Protein AF-A0A971HFI5-F1 (afdb_monomer)

Mean predicted aligned error: 2.81 Å

Sequence (65 aa):
KNITCYPG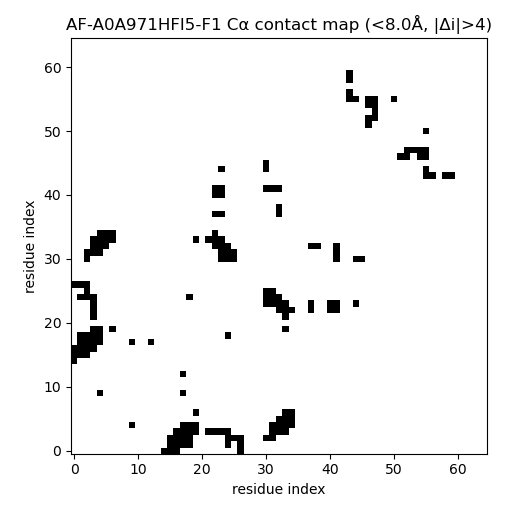CEDMMAGAICQTDKSVVKAKGLITARAPGSAIEFGLSLLSHIAGEEVAEAVRSELVI

Foldseek 3Di:
DEFAEEPPCVVVPVPHDHDPPDQWDDDDVDIYGYDPVSVLVSVLVVCCVPVNNVRSVVVVVPDPD

pLDDT: mean 95.34, std 4.18, range [74.62, 98.25]

Structure (mmCIF, N/CA/C/O backbone):
data_AF-A0A971HFI5-F1
#
_entry.id   AF-A0A971HFI5-F1
#
loop_
_atom_site.group_PDB
_atom_site.id
_atom_site.type_symbol
_atom_site.label_atom_id
_atom_site.label_alt_id
_atom_site.label_comp_id
_atom_site.label_asym_id
_atom_site.label_entity_id
_atom_site.label_seq_id
_atom_site.pdbx_PDB_ins_code
_atom_site.Cartn_x
_atom_site.Cartn_y
_atom_site.Cartn_z
_atom_site.occupancy
_atom_site.B_iso_or_equiv
_atom_site.auth_seq_id
_atom_site.auth_comp_id
_atom_site.auth_asym_id
_atom_site.auth_atom_id
_atom_site.pdbx_PDB_model_num
ATOM 1 N N . LYS A 1 1 ? -0.196 4.506 -17.210 1.00 85.50 1 LYS A N 1
ATOM 2 C CA . LYS A 1 1 ? -0.845 4.604 -15.871 1.00 85.50 1 LYS A CA 1
ATOM 3 C C . LYS A 1 1 ? 0.255 4.768 -14.829 1.00 85.50 1 LYS A C 1
ATOM 5 O O . LYS A 1 1 ? 1.277 4.120 -15.001 1.00 85.50 1 LYS A O 1
ATOM 10 N N . ASN A 1 2 ? 0.073 5.610 -13.810 1.00 94.62 2 ASN A N 1
ATOM 11 C CA . ASN A 1 2 ? 1.036 5.711 -12.707 1.00 94.62 2 ASN A CA 1
ATOM 12 C C . ASN A 1 2 ? 0.806 4.546 -11.744 1.00 94.62 2 ASN A C 1
ATOM 14 O O . ASN A 1 2 ? -0.322 4.369 -11.287 1.00 94.62 2 ASN A O 1
ATOM 18 N N . ILE A 1 3 ? 1.841 3.761 -11.473 1.00 96.12 3 ILE A N 1
ATOM 19 C CA . ILE A 1 3 ? 1.801 2.615 -10.553 1.00 96.12 3 ILE A CA 1
ATOM 20 C C . ILE A 1 3 ? 3.103 2.555 -9.759 1.00 96.12 3 ILE A C 1
ATOM 22 O O . ILE A 1 3 ? 4.009 3.339 -10.007 1.00 96.12 3 ILE A O 1
ATOM 26 N N 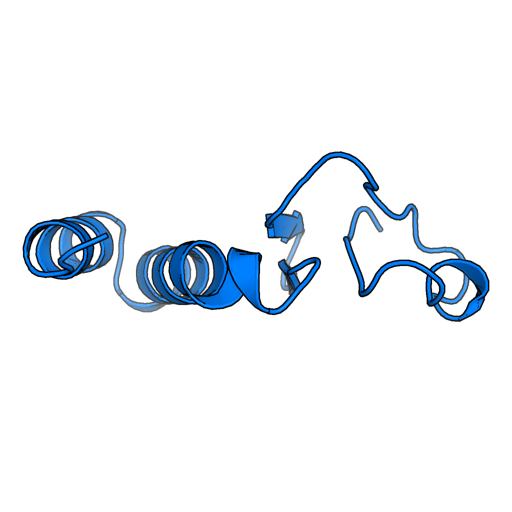. THR A 1 4 ? 3.231 1.603 -8.848 1.00 97.25 4 THR A N 1
ATOM 27 C CA . THR A 1 4 ? 4.530 1.142 -8.348 1.00 97.25 4 THR A CA 1
ATOM 28 C C . THR A 1 4 ? 4.582 -0.386 -8.416 1.00 97.25 4 THR A C 1
ATOM 30 O O . THR A 1 4 ? 3.551 -1.034 -8.608 1.00 97.25 4 THR A O 1
ATOM 33 N N . CYS A 1 5 ? 5.772 -0.963 -8.317 1.00 96.44 5 CYS A N 1
ATOM 34 C CA . CYS A 1 5 ? 6.001 -2.404 -8.348 1.00 96.44 5 CYS A CA 1
ATOM 35 C C . CYS A 1 5 ? 7.256 -2.755 -7.542 1.00 96.44 5 CYS A C 1
ATOM 37 O O . CYS A 1 5 ? 7.963 -1.865 -7.068 1.00 96.44 5 CYS A O 1
ATOM 39 N N . TYR A 1 6 ? 7.552 -4.050 -7.423 1.00 96.81 6 TYR A N 1
ATOM 40 C CA . TYR A 1 6 ? 8.793 -4.512 -6.806 1.00 96.81 6 TYR A CA 1
ATOM 41 C C . TYR A 1 6 ? 10.034 -3.914 -7.488 1.00 96.81 6 TYR A C 1
ATOM 43 O O . TYR A 1 6 ? 10.054 -3.860 -8.721 1.00 96.81 6 TYR A O 1
ATOM 51 N N . PRO A 1 7 ? 11.052 -3.452 -6.726 1.00 96.25 7 PRO A N 1
ATOM 52 C CA . PRO A 1 7 ? 12.289 -2.951 -7.314 1.00 96.25 7 PRO A CA 1
ATOM 53 C C . PRO A 1 7 ? 12.944 -3.996 -8.224 1.00 96.25 7 PRO A C 1
ATOM 55 O O . PRO A 1 7 ? 13.168 -5.132 -7.807 1.00 96.25 7 PRO A O 1
ATOM 58 N N . GLY A 1 8 ? 13.255 -3.613 -9.459 1.00 95.81 8 GLY A N 1
ATOM 59 C CA . GLY A 1 8 ? 13.778 -4.507 -10.497 1.00 95.81 8 GLY A CA 1
ATOM 60 C C . GLY A 1 8 ? 12.701 -5.142 -11.384 1.00 95.81 8 GLY A C 1
ATOM 61 O O . GLY A 1 8 ? 13.030 -5.924 -12.271 1.00 95.81 8 GLY A O 1
ATOM 62 N N . CYS A 1 9 ? 11.418 -4.841 -11.162 1.00 95.19 9 CYS A N 1
ATOM 63 C CA . CYS A 1 9 ? 10.311 -5.294 -12.009 1.00 95.19 9 CYS A CA 1
ATOM 64 C C . CYS A 1 9 ? 9.767 -4.208 -12.950 1.00 95.19 9 CYS A C 1
ATOM 66 O O . CYS A 1 9 ? 8.781 -4.455 -13.645 1.00 95.19 9 CYS A O 1
ATOM 68 N N . GLU A 1 10 ? 10.371 -3.019 -12.979 1.00 94.38 10 GLU A N 1
ATOM 69 C CA . GLU A 1 10 ? 9.860 -1.847 -13.696 1.00 94.38 10 GLU A CA 1
ATOM 70 C C . GLU A 1 10 ? 9.705 -2.108 -15.201 1.00 94.38 10 GLU A C 1
ATOM 72 O O . GLU A 1 10 ? 8.664 -1.784 -15.778 1.00 94.38 10 GLU A O 1
ATOM 77 N N . ASP A 1 11 ? 10.678 -2.788 -15.812 1.00 93.12 11 ASP A N 1
ATOM 78 C CA . ASP A 1 11 ? 10.678 -3.106 -17.247 1.00 93.12 11 ASP A CA 1
ATOM 79 C C . ASP A 1 11 ? 9.547 -4.069 -17.656 1.00 93.12 11 ASP A C 1
ATOM 81 O O . ASP A 1 11 ? 9.158 -4.128 -18.823 1.00 93.12 11 ASP A O 1
ATOM 85 N N . MET A 1 12 ? 8.960 -4.798 -16.701 1.00 93.06 12 MET A N 1
ATOM 86 C CA . MET A 1 12 ? 7.861 -5.737 -16.956 1.00 93.06 12 MET A CA 1
ATOM 87 C C . MET A 1 12 ? 6.481 -5.062 -16.989 1.00 93.06 12 MET A C 1
ATOM 89 O O . MET A 1 12 ? 5.484 -5.710 -17.307 1.00 93.06 12 MET A O 1
ATOM 93 N N . MET A 1 13 ? 6.381 -3.770 -16.664 1.00 90.62 13 MET A N 1
ATOM 94 C CA . MET A 1 13 ? 5.097 -3.094 -16.422 1.00 90.62 13 MET A CA 1
ATOM 95 C C . MET A 1 13 ? 4.437 -2.487 -17.676 1.00 90.62 13 MET A C 1
ATOM 97 O O . MET A 1 13 ? 3.584 -1.604 -17.565 1.00 90.62 13 MET A O 1
ATOM 101 N N . ALA A 1 14 ? 4.798 -2.966 -18.872 1.00 86.19 14 ALA A N 1
ATOM 102 C CA . ALA A 1 14 ? 4.094 -2.725 -20.140 1.00 86.19 14 ALA A CA 1
ATOM 103 C C . ALA A 1 14 ? 3.686 -1.252 -20.399 1.00 86.19 14 ALA A C 1
ATOM 105 O O . ALA A 1 14 ? 2.523 -0.943 -20.667 1.00 86.19 14 ALA A O 1
ATOM 106 N N . GLY A 1 15 ? 4.642 -0.321 -20.299 1.00 86.19 15 GLY A N 1
ATOM 107 C CA . GLY A 1 15 ? 4.413 1.108 -20.569 1.00 86.19 15 GLY A CA 1
ATOM 108 C C . GLY A 1 15 ? 3.710 1.874 -19.441 1.00 86.19 15 GLY A C 1
ATOM 109 O O . GLY A 1 15 ? 3.287 3.020 -19.625 1.00 86.19 15 GLY A O 1
ATOM 110 N N . ALA A 1 16 ? 3.556 1.271 -18.262 1.00 92.56 16 ALA A N 1
ATOM 111 C CA . ALA A 1 16 ? 3.202 2.011 -17.063 1.00 92.56 16 ALA A CA 1
ATOM 112 C C . ALA A 1 16 ? 4.369 2.899 -16.593 1.00 92.56 16 ALA A C 1
ATOM 114 O O . ALA A 1 16 ? 5.535 2.614 -16.847 1.00 92.56 16 ALA A O 1
ATOM 115 N N . ILE A 1 17 ? 4.040 3.987 -15.896 1.00 94.44 17 ILE A N 1
ATOM 116 C CA . ILE A 1 17 ? 5.032 4.874 -15.285 1.00 94.44 17 ILE A CA 1
ATOM 117 C C . ILE A 1 17 ? 5.191 4.415 -13.837 1.00 94.44 17 ILE A C 1
ATOM 119 O O . ILE A 1 17 ? 4.335 4.705 -12.993 1.00 94.44 17 ILE A O 1
ATOM 123 N N . CYS A 1 18 ? 6.260 3.668 -13.567 1.00 95.81 18 CYS A N 1
ATOM 124 C CA . CYS A 1 18 ? 6.573 3.185 -12.227 1.00 95.81 18 CYS A CA 1
ATOM 125 C C . CYS A 1 18 ? 7.114 4.318 -11.349 1.00 95.81 18 CYS A C 1
ATOM 127 O O . CYS A 1 18 ? 8.108 4.963 -11.667 1.00 95.81 18 CYS A O 1
ATOM 129 N N . GLN A 1 19 ? 6.442 4.558 -10.229 1.00 96.62 19 GLN A N 1
ATOM 130 C CA . GLN A 1 19 ? 6.855 5.467 -9.171 1.00 96.62 19 GLN A CA 1
ATOM 131 C C . GLN A 1 19 ? 7.804 4.705 -8.243 1.00 96.62 19 GLN A C 1
ATOM 133 O O . GLN A 1 19 ? 7.377 3.848 -7.463 1.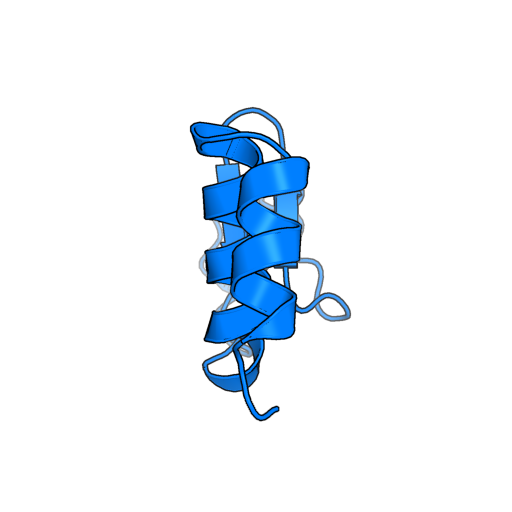00 96.62 19 GLN A O 1
ATOM 138 N N . THR A 1 20 ? 9.095 4.993 -8.357 1.00 95.25 20 THR A N 1
ATOM 139 C CA . THR A 1 20 ? 10.167 4.310 -7.619 1.00 95.25 20 THR A CA 1
ATOM 140 C C . THR A 1 20 ? 10.478 4.967 -6.275 1.00 95.25 20 THR A C 1
ATOM 142 O O . THR A 1 20 ? 11.365 4.519 -5.564 1.00 95.25 20 THR A O 1
ATOM 145 N N . ASP A 1 21 ? 9.761 6.015 -5.893 1.00 95.19 21 ASP A N 1
ATOM 146 C CA . ASP A 1 21 ? 9.907 6.751 -4.633 1.00 95.19 21 ASP A CA 1
ATOM 147 C C . ASP A 1 21 ? 8.713 6.549 -3.686 1.00 95.19 21 ASP A C 1
ATOM 149 O O . ASP A 1 21 ? 8.750 6.977 -2.536 1.00 95.19 21 ASP A O 1
ATOM 153 N N . LYS A 1 22 ? 7.659 5.861 -4.144 1.00 96.88 22 LYS A N 1
ATOM 154 C CA . LYS A 1 22 ? 6.406 5.682 -3.401 1.00 96.88 22 LYS A CA 1
ATOM 155 C C . LYS A 1 22 ? 6.204 4.241 -2.967 1.00 96.88 22 LYS A C 1
ATOM 157 O O . LYS A 1 22 ? 6.298 3.325 -3.779 1.00 96.88 22 LYS A O 1
ATOM 162 N N . SER A 1 23 ? 5.844 4.059 -1.700 1.00 96.94 23 SER A N 1
ATOM 163 C CA . SER A 1 23 ? 5.455 2.770 -1.120 1.00 96.94 23 SER A CA 1
ATOM 164 C C . SER A 1 23 ? 4.147 2.236 -1.705 1.00 96.94 23 SER A C 1
ATOM 166 O O . SER A 1 23 ? 4.030 1.045 -1.982 1.00 96.94 23 SER A O 1
ATOM 168 N N . VAL A 1 24 ? 3.168 3.125 -1.910 1.00 98.06 24 VAL A N 1
ATOM 169 C CA . VAL A 1 24 ? 1.836 2.818 -2.445 1.00 98.06 24 VAL A CA 1
ATOM 170 C C . VAL A 1 24 ? 1.439 3.884 -3.461 1.00 98.06 24 VAL A C 1
ATOM 172 O O . VAL A 1 24 ? 1.663 5.077 -3.258 1.00 98.06 24 VAL A O 1
ATOM 175 N N . VAL A 1 25 ? 0.815 3.463 -4.559 1.00 97.94 25 VAL A N 1
ATOM 176 C CA . VAL A 1 25 ? 0.263 4.355 -5.586 1.00 97.94 25 VAL A CA 1
ATOM 177 C C . VAL A 1 25 ? -1.202 4.006 -5.810 1.00 97.94 25 VAL A C 1
ATOM 179 O O . VAL A 1 25 ? -1.532 2.860 -6.114 1.00 97.94 25 VAL A O 1
ATOM 182 N N . LYS A 1 26 ? -2.076 5.010 -5.679 1.00 96.88 26 LYS A N 1
ATOM 183 C CA . LYS A 1 26 ? -3.501 4.928 -6.021 1.00 96.88 26 LYS A CA 1
ATOM 184 C C . LYS A 1 26 ? -3.709 5.542 -7.410 1.00 96.88 26 LYS A C 1
ATOM 186 O O . LYS A 1 26 ? -3.401 6.710 -7.636 1.00 96.88 26 LYS A O 1
ATOM 191 N N . ALA A 1 27 ? -4.234 4.756 -8.338 1.00 92.25 27 ALA A N 1
ATOM 192 C CA . ALA A 1 27 ? -4.651 5.171 -9.672 1.00 92.25 27 ALA A CA 1
ATOM 193 C C . ALA A 1 27 ? -6.127 4.810 -9.891 1.00 92.25 27 ALA A C 1
ATOM 195 O O . ALA A 1 27 ? -6.744 4.115 -9.085 1.00 92.25 27 ALA A O 1
ATOM 196 N N . LYS A 1 28 ? -6.721 5.275 -10.997 1.00 88.25 28 LYS A N 1
ATOM 197 C CA . LYS A 1 28 ? -8.127 4.980 -11.311 1.00 88.25 28 LYS A CA 1
ATOM 198 C C . LYS A 1 28 ? -8.348 3.463 -11.415 1.00 88.25 28 LYS A C 1
ATOM 200 O O . LYS A 1 28 ? -7.921 2.847 -12.392 1.00 88.25 28 LYS A O 1
ATOM 205 N N . GLY A 1 29 ? -9.021 2.898 -10.411 1.00 88.88 29 GLY A N 1
ATOM 206 C CA . GLY A 1 29 ? -9.338 1.471 -10.315 1.00 88.88 29 GLY A CA 1
ATOM 207 C C . GLY A 1 29 ? -8.143 0.560 -10.018 1.00 88.88 29 GLY A C 1
ATOM 208 O O . GLY A 1 29 ? -8.225 -0.629 -10.305 1.00 88.88 29 GLY A O 1
ATOM 209 N N . LEU A 1 30 ? -7.025 1.091 -9.509 1.00 94.44 30 LEU A N 1
ATOM 210 C CA . LEU A 1 30 ? -5.854 0.281 -9.171 1.00 94.44 30 LEU A CA 1
ATOM 211 C C . LEU A 1 30 ? -5.114 0.865 -7.966 1.00 94.44 30 LEU A C 1
ATOM 213 O O . LEU A 1 30 ? -4.805 2.054 -7.942 1.00 94.44 30 LEU A O 1
ATOM 217 N N . ILE A 1 31 ? -4.783 0.014 -7.002 1.00 97.62 31 ILE A N 1
ATOM 218 C CA . ILE A 1 31 ? -3.888 0.342 -5.893 1.00 97.62 31 ILE A CA 1
ATOM 219 C C . ILE A 1 31 ? -2.720 -0.638 -5.993 1.00 97.62 31 ILE A C 1
ATOM 221 O O . ILE A 1 31 ? -2.934 -1.846 -6.050 1.00 97.62 31 ILE A O 1
ATOM 225 N N . THR A 1 32 ? -1.497 -0.123 -6.072 1.00 97.44 32 THR A N 1
ATOM 226 C CA . THR A 1 32 ? -0.265 -0.924 -6.191 1.00 97.44 32 THR A CA 1
ATOM 227 C C . THR A 1 32 ? 0.711 -0.576 -5.080 1.00 97.44 32 THR A C 1
ATOM 229 O O . THR A 1 32 ? 0.736 0.579 -4.653 1.00 97.44 32 THR A O 1
ATOM 232 N N . ALA A 1 33 ? 1.544 -1.532 -4.671 1.00 98.25 33 ALA A N 1
ATOM 233 C CA . ALA A 1 33 ? 2.545 -1.362 -3.621 1.00 98.25 33 ALA A CA 1
ATOM 234 C C . ALA A 1 33 ? 3.937 -1.810 -4.073 1.00 98.25 33 ALA A C 1
ATOM 236 O O . ALA A 1 33 ? 4.066 -2.641 -4.975 1.00 98.25 33 ALA A O 1
ATOM 237 N N . ARG A 1 34 ? 4.970 -1.226 -3.460 1.00 97.50 34 ARG A N 1
ATOM 238 C CA . ARG A 1 34 ? 6.348 -1.356 -3.931 1.00 97.50 34 ARG A CA 1
ATOM 239 C C . ARG A 1 34 ? 7.044 -2.604 -3.412 1.00 97.50 34 ARG A C 1
ATOM 241 O O . ARG A 1 34 ? 7.603 -3.345 -4.193 1.00 97.50 34 ARG A O 1
ATOM 248 N N . ALA A 1 35 ? 7.059 -2.857 -2.111 1.00 96.62 35 ALA A N 1
ATOM 249 C CA . ALA A 1 35 ? 7.855 -3.945 -1.535 1.00 96.62 35 ALA A CA 1
ATOM 250 C C . ALA A 1 35 ? 7.151 -4.543 -0.305 1.00 96.62 35 ALA A C 1
ATOM 252 O O . ALA A 1 35 ? 6.160 -3.968 0.149 1.00 96.62 35 ALA A O 1
ATOM 253 N N . PRO A 1 36 ? 7.652 -5.648 0.285 1.00 97.06 36 PRO A N 1
ATOM 254 C CA . PRO A 1 36 ? 7.074 -6.212 1.508 1.00 97.06 36 PRO A CA 1
ATOM 255 C C . PRO A 1 36 ? 6.918 -5.193 2.649 1.00 97.06 36 PRO A C 1
ATOM 257 O O . PRO A 1 36 ? 5.909 -5.207 3.345 1.00 97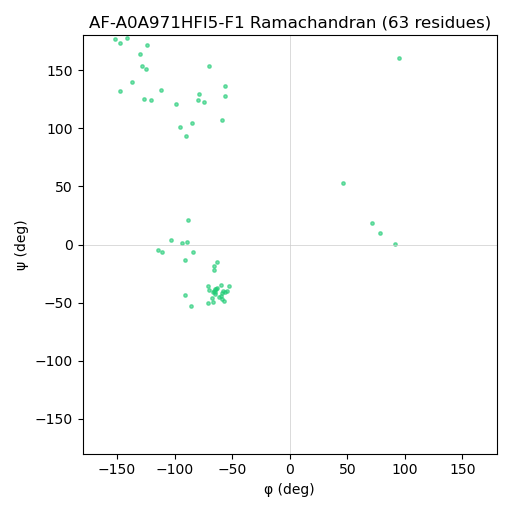.06 36 PRO A O 1
ATOM 260 N N . GLY A 1 37 ? 7.852 -4.243 2.782 1.00 96.19 37 GLY A N 1
ATOM 261 C CA . GLY A 1 37 ? 7.761 -3.157 3.768 1.00 96.19 37 GLY A CA 1
ATOM 262 C C . GLY A 1 37 ? 6.575 -2.202 3.567 1.00 96.19 37 GLY A C 1
ATOM 263 O O . GLY A 1 37 ? 6.220 -1.470 4.480 1.00 96.19 37 GLY A O 1
ATOM 264 N N . SER A 1 38 ? 5.925 -2.223 2.402 1.00 97.12 38 SER A N 1
ATOM 265 C CA . SER A 1 38 ? 4.740 -1.412 2.093 1.00 97.12 38 SER A CA 1
ATOM 266 C C . SER A 1 38 ? 3.421 -2.142 2.372 1.00 97.12 38 SER A C 1
ATOM 268 O O . SER A 1 38 ? 2.359 -1.579 2.111 1.00 97.12 38 SER A O 1
ATOM 270 N N . ALA A 1 39 ? 3.452 -3.386 2.868 1.00 97.06 39 ALA A N 1
ATOM 271 C CA . ALA A 1 39 ? 2.258 -4.223 3.021 1.00 97.06 39 ALA A CA 1
ATOM 272 C C . ALA A 1 39 ? 1.178 -3.576 3.901 1.00 97.06 39 ALA A C 1
ATOM 274 O O . ALA A 1 39 ? -0.005 -3.635 3.569 1.00 97.06 39 ALA A O 1
ATOM 275 N N . ILE A 1 40 ? 1.584 -2.915 4.984 1.00 97.25 40 ILE A N 1
ATOM 276 C CA . ILE A 1 40 ? 0.657 -2.263 5.911 1.00 97.25 40 ILE A CA 1
ATOM 277 C C . ILE A 1 40 ? 0.020 -1.027 5.279 1.00 97.25 40 ILE A C 1
ATOM 279 O O . ILE A 1 40 ? -1.203 -0.917 5.250 1.00 97.25 40 ILE A O 1
ATOM 283 N N . GLU A 1 41 ? 0.818 -0.123 4.704 1.00 97.31 41 GLU A N 1
ATOM 284 C CA . GLU A 1 41 ? 0.286 1.054 4.003 1.00 97.31 41 GLU A CA 1
ATOM 285 C C . GLU A 1 41 ? -0.625 0.661 2.834 1.00 97.31 41 GLU A C 1
ATOM 287 O O . GLU A 1 41 ? -1.625 1.332 2.559 1.00 97.31 41 GLU A O 1
ATOM 292 N N . PHE A 1 42 ? -0.298 -0.440 2.155 1.00 98.19 42 PHE A N 1
ATOM 293 C CA . PHE A 1 42 ? -1.113 -0.998 1.086 1.00 98.19 42 PHE A CA 1
ATOM 294 C C . PHE A 1 42 ? -2.448 -1.527 1.611 1.00 98.19 42 PHE A C 1
ATOM 296 O O . 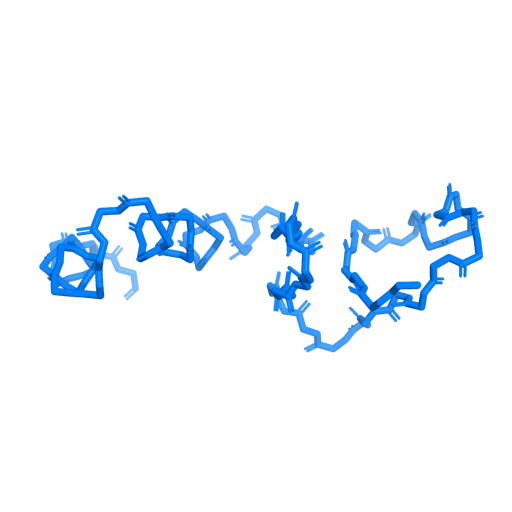PHE A 1 42 ? -3.494 -1.155 1.080 1.00 98.19 42 PHE A O 1
ATOM 303 N N . GLY A 1 43 ? -2.426 -2.331 2.676 1.00 98.00 43 GLY A N 1
ATOM 304 C CA . GLY A 1 43 ? -3.627 -2.858 3.322 1.00 98.00 43 GLY A CA 1
ATOM 305 C C . GLY A 1 43 ? -4.552 -1.749 3.820 1.00 98.00 43 GL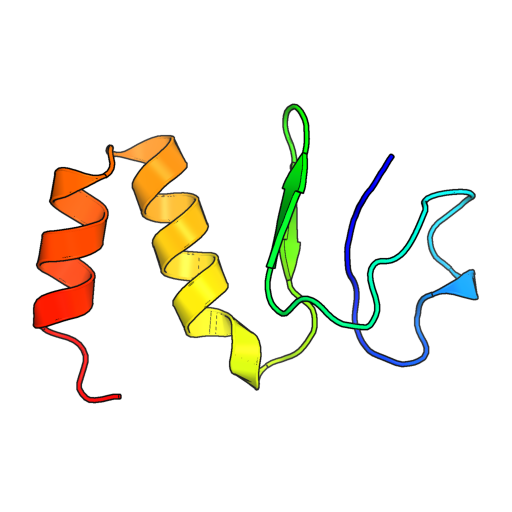Y A C 1
ATOM 306 O O . GLY A 1 43 ? -5.738 -1.753 3.496 1.00 98.00 43 GLY A O 1
ATOM 307 N N . LEU A 1 44 ? -4.007 -0.743 4.508 1.00 98.06 44 LEU A N 1
ATOM 308 C CA . LEU A 1 44 ? -4.773 0.424 4.959 1.00 98.06 44 LEU A CA 1
ATOM 309 C C . LEU A 1 44 ? -5.327 1.232 3.777 1.00 98.06 44 LEU A C 1
ATOM 311 O O . LEU A 1 44 ? -6.467 1.687 3.817 1.00 98.06 44 LEU A O 1
ATOM 315 N N . SER A 1 45 ? -4.567 1.359 2.684 1.00 97.88 45 SER A N 1
ATOM 316 C CA . SER A 1 45 ? -5.039 2.015 1.458 1.00 97.88 45 SER A CA 1
ATOM 317 C C . SER A 1 45 ? -6.199 1.277 0.787 1.00 97.88 45 SER A C 1
ATOM 319 O O . SER A 1 45 ? -7.098 1.935 0.260 1.00 97.88 45 SER A O 1
ATOM 321 N N . LEU A 1 46 ? -6.183 -0.060 0.790 1.00 98.19 46 LEU A N 1
ATOM 322 C CA . LEU A 1 46 ? -7.296 -0.885 0.314 1.00 98.19 46 LEU A CA 1
ATOM 323 C C . LEU A 1 46 ? -8.510 -0.747 1.236 1.00 98.19 46 LEU A C 1
ATOM 325 O O . LEU A 1 46 ? -9.620 -0.543 0.752 1.00 98.19 46 LEU A O 1
ATOM 329 N N . LEU A 1 47 ? -8.296 -0.818 2.550 1.00 98.12 47 LEU A N 1
ATOM 330 C CA . LEU A 1 47 ? -9.359 -0.709 3.544 1.00 98.12 47 LEU A CA 1
ATOM 331 C C . LEU A 1 47 ? -10.064 0.649 3.461 1.00 98.12 47 LEU A C 1
ATOM 333 O O . LEU A 1 47 ? -11.286 0.687 3.380 1.00 98.12 47 LEU A O 1
ATOM 337 N N . SER A 1 48 ? -9.300 1.739 3.352 1.00 97.69 48 SER A N 1
ATOM 338 C CA . SER A 1 48 ? -9.821 3.095 3.122 1.00 97.69 48 SER A CA 1
ATOM 339 C C . SER A 1 48 ? -10.682 3.161 1.855 1.00 97.69 48 SER A C 1
ATOM 341 O O . SER A 1 48 ? -11.758 3.755 1.856 1.00 97.69 48 SER A O 1
ATOM 343 N N . HIS A 1 49 ? -10.260 2.490 0.777 1.00 97.00 49 HIS A N 1
ATOM 344 C CA . HIS A 1 49 ? -11.011 2.470 -0.479 1.00 97.00 49 HIS A CA 1
ATOM 345 C C . HIS A 1 49 ? -12.314 1.657 -0.409 1.00 97.00 49 HIS A C 1
ATOM 347 O O . HIS A 1 49 ? -13.289 2.026 -1.061 1.00 97.00 49 HIS A O 1
ATOM 353 N N . ILE A 1 50 ? -12.327 0.552 0.341 1.00 97.25 50 ILE A N 1
ATOM 354 C CA . ILE A 1 50 ? -13.447 -0.403 0.382 1.00 97.25 50 ILE A CA 1
ATOM 355 C C . ILE A 1 50 ? -14.453 -0.052 1.484 1.00 97.25 50 ILE A C 1
ATOM 357 O O . ILE A 1 50 ? -15.659 -0.130 1.261 1.00 97.25 50 ILE A O 1
ATOM 361 N N . ALA A 1 51 ? -13.961 0.311 2.667 1.00 97.50 51 ALA A N 1
ATOM 362 C CA . ALA A 1 51 ? -14.750 0.504 3.884 1.00 97.50 51 ALA A CA 1
ATOM 363 C C . ALA A 1 51 ? -14.769 1.960 4.382 1.00 97.50 51 ALA A C 1
ATOM 365 O O . ALA A 1 51 ? -15.494 2.267 5.324 1.00 97.50 51 ALA A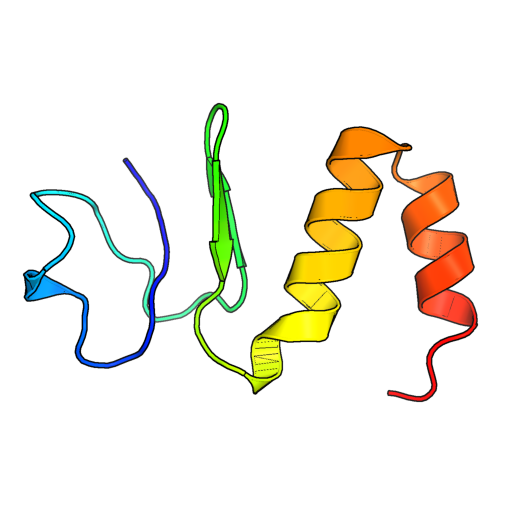 O 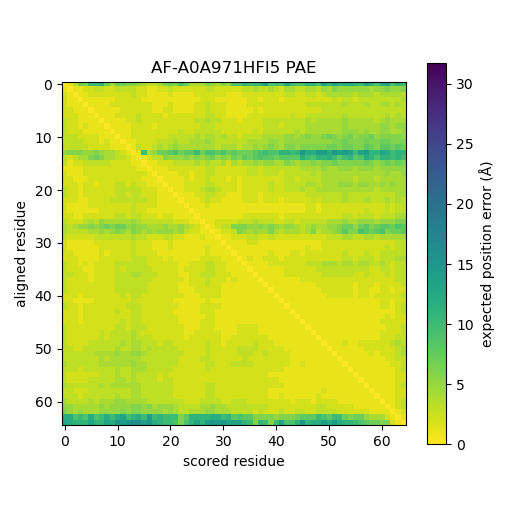1
ATOM 366 N N . GLY A 1 52 ? -14.016 2.860 3.742 1.00 98.06 52 GLY A N 1
ATOM 367 C CA . GLY A 1 52 ? -13.927 4.269 4.116 1.00 98.06 52 GLY A CA 1
ATOM 368 C C . GLY A 1 52 ? -12.748 4.584 5.038 1.00 98.06 52 GLY A C 1
ATOM 369 O O . GLY A 1 52 ? -12.166 3.711 5.681 1.00 98.06 52 GLY A O 1
ATOM 370 N N . GLU A 1 53 ? -12.389 5.867 5.083 1.00 97.75 53 GLU A N 1
ATOM 371 C CA . GLU A 1 53 ? -11.199 6.350 5.795 1.00 97.75 53 GLU A CA 1
ATOM 372 C C . GLU A 1 53 ? -11.281 6.120 7.310 1.00 97.75 53 GLU A C 1
ATOM 374 O O . GLU A 1 53 ? -10.294 5.734 7.922 1.00 97.75 53 GLU A O 1
ATOM 379 N N . GLU A 1 54 ? -12.464 6.287 7.908 1.00 98.25 54 GLU A N 1
ATOM 380 C CA . GLU A 1 54 ? -12.677 6.103 9.350 1.00 98.25 54 GLU A CA 1
ATOM 381 C C . GLU A 1 54 ? -12.330 4.678 9.804 1.00 98.25 54 GLU A C 1
ATOM 383 O O . GLU A 1 54 ? -11.625 4.488 10.793 1.00 98.25 54 GLU A O 1
ATOM 388 N N . VAL A 1 55 ? -12.764 3.669 9.040 1.00 98.25 55 VAL A N 1
ATOM 389 C CA . VAL A 1 55 ? -12.469 2.259 9.330 1.00 98.25 55 VAL A CA 1
ATOM 390 C C . VAL A 1 55 ? -10.974 1.977 9.184 1.00 98.25 55 VAL A C 1
ATOM 392 O O . VAL A 1 55 ? -10.398 1.248 9.991 1.00 98.25 55 VAL A O 1
ATOM 395 N N . ALA A 1 56 ? -10.329 2.5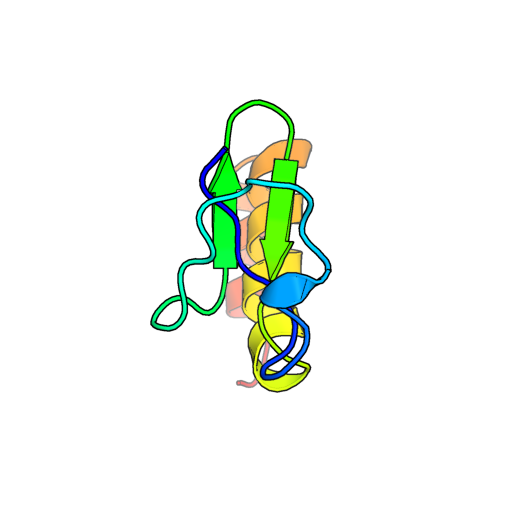60 8.172 1.00 98.19 56 ALA A N 1
ATOM 396 C CA . ALA A 1 56 ? -8.892 2.407 7.981 1.00 98.19 56 ALA A CA 1
ATOM 397 C C . ALA A 1 56 ? -8.086 3.027 9.129 1.00 98.19 56 ALA A C 1
ATOM 399 O O . ALA A 1 56 ? -7.120 2.414 9.585 1.00 98.19 56 ALA A O 1
ATOM 400 N N . GLU A 1 57 ? -8.496 4.194 9.622 1.00 97.69 57 GLU A N 1
ATOM 401 C CA . GLU A 1 57 ? -7.821 4.870 10.730 1.00 97.69 57 GLU A CA 1
ATOM 402 C C . GLU A 1 57 ? -8.021 4.135 12.061 1.00 97.69 57 GLU A C 1
ATOM 404 O O . GLU A 1 57 ? -7.066 3.965 12.819 1.00 97.69 57 GLU A O 1
ATOM 409 N N . ALA A 1 58 ? -9.223 3.606 12.312 1.00 98.12 58 ALA A N 1
ATOM 410 C CA . ALA A 1 58 ? -9.477 2.760 13.477 1.00 98.12 58 ALA A CA 1
ATOM 411 C C . ALA A 1 58 ? -8.536 1.544 13.496 1.00 98.12 58 ALA A C 1
ATOM 413 O O . ALA A 1 58 ? -7.854 1.309 14.492 1.00 98.12 58 ALA A O 1
ATOM 414 N N . VAL A 1 59 ? -8.407 0.832 12.368 1.00 97.81 59 VAL A N 1
ATOM 415 C CA . VAL A 1 59 ? -7.478 -0.306 12.256 1.00 97.81 59 VAL A CA 1
ATOM 416 C C . VAL A 1 59 ? -6.024 0.139 12.392 1.00 97.81 59 VAL A C 1
ATOM 418 O O . VAL A 1 59 ? -5.259 -0.515 13.095 1.00 97.81 59 VAL A O 1
ATOM 421 N N . ARG A 1 60 ? -5.625 1.258 11.770 1.00 97.19 60 ARG A N 1
ATOM 422 C CA . ARG A 1 60 ? -4.267 1.812 11.909 1.00 97.19 60 ARG A CA 1
ATOM 423 C C . ARG A 1 60 ? -3.904 2.039 13.377 1.00 97.19 60 ARG A C 1
ATOM 425 O O . ARG A 1 60 ? -2.770 1.751 13.748 1.00 97.19 60 ARG A O 1
ATOM 432 N N . SER A 1 61 ? -4.843 2.525 14.188 1.00 97.25 61 SER A N 1
ATOM 433 C CA . SER A 1 61 ? -4.606 2.830 15.605 1.00 97.25 61 SER A CA 1
ATOM 434 C C . SER A 1 61 ? -4.313 1.598 16.475 1.00 97.25 61 SER A C 1
ATOM 436 O O . SER A 1 61 ? -3.676 1.728 17.518 1.00 97.25 61 SER A O 1
ATOM 438 N N . GLU A 1 62 ? -4.727 0.405 16.037 1.00 97.00 62 GLU A N 1
ATOM 439 C CA . GLU A 1 62 ? -4.494 -0.863 16.744 1.00 97.00 62 GLU A CA 1
ATOM 440 C C . GLU A 1 62 ? -3.198 -1.571 16.315 1.00 97.00 62 GLU A C 1
ATOM 442 O O . GLU A 1 62 ? -2.746 -2.509 16.977 1.00 97.00 62 GLU A O 1
ATOM 447 N N . LEU A 1 63 ? -2.581 -1.149 15.206 1.00 95.62 63 LEU A N 1
ATOM 448 C CA . LEU A 1 63 ? -1.345 -1.749 14.714 1.00 95.62 63 LEU A CA 1
ATOM 449 C C . LEU A 1 63 ? -0.138 -1.227 15.507 1.00 95.62 63 LEU A C 1
ATOM 451 O O . LEU A 1 63 ? 0.077 -0.024 15.628 1.00 95.62 63 LEU A O 1
ATOM 455 N N . VAL A 1 64 ? 0.702 -2.146 15.989 1.00 85.75 64 VAL A N 1
ATOM 456 C CA . VAL A 1 64 ? 1.985 -1.819 16.631 1.00 85.75 64 VAL A CA 1
ATOM 457 C C . VAL A 1 64 ? 3.077 -1.788 15.561 1.00 85.75 64 VAL A C 1
ATOM 459 O O . VAL A 1 64 ? 3.634 -2.829 15.209 1.00 85.75 64 VAL A O 1
ATOM 462 N N . ILE A 1 65 ? 3.337 -0.602 15.013 1.00 74.62 65 ILE A N 1
ATOM 463 C CA . ILE A 1 65 ? 4.234 -0.347 13.873 1.00 74.62 65 ILE A CA 1
ATOM 464 C C . ILE A 1 65 ? 5.028 0.933 14.057 1.00 74.62 65 ILE A C 1
ATOM 466 O O . ILE A 1 65 ? 4.480 1.881 14.659 1.00 74.62 65 ILE A O 1
#

Radius of gyration: 12.79 Å; Cα contacts (8 Å, |Δi|>4): 89; chains: 1; bounding box: 28×13×37 Å

Nearest PDB structures (foldseek):
  4ogf-assembly1_A-2  TM=8.215E-01  e=8.413E-04  Homo sapiens
  5sy9-assembly1_A-2  TM=7.900E-01  e=9.019E-04  Homo sapiens
  3sf8-assembly1_A  TM=8.205E-01  e=1.687E-03  Homo sapiens
  3b3a-assembly1_A-2  TM=8.202E-01  e=2.388E-03  Homo sapiens
  3mgk-assembly1_A  TM=8.034E-01  e=4.135E-02  Clostridium acetobutylicum

Secondary structure (DSSP, 8-state):
-EE---TT-GGGSTT-EE-SS-SEEEETTEEEE-SGGGHHHHHHHHHHHHH-HHHHHHHHHH---

Solvent-accessible surface area (backbone atoms only — not comparable to full-atom values): 3872 Å² total; per-residue (Å²): 92,66,34,25,49,47,90,92,47,63,89,74,49,81,83,44,48,64,44,90,88,43,48,57,30,82,39,97,94,44,75,33,42,17,52,83,91,21,50,62,65,37,49,40,53,50,36,26,72,76,70,33,59,69,56,24,50,57,54,54,72,73,56,94,125